Protein AF-A0A2R6KGN5-F1 (afdb_monomer_lite)

pLDDT: mean 71.53, std 18.51, range [36.97, 96.19]

Radius of gyration: 32.53 Å; chains: 1; bounding box: 40×84×102 Å

Structure (mmCIF, N/CA/C/O backbone):
data_AF-A0A2R6KGN5-F1
#
_entry.id   AF-A0A2R6KGN5-F1
#
loop_
_atom_site.group_PDB
_atom_site.id
_atom_site.type_symbol
_atom_site.label_atom_id
_atom_site.label_alt_id
_atom_site.label_comp_id
_atom_site.label_asym_id
_atom_site.label_entity_id
_atom_site.label_seq_id
_atom_site.pdbx_PDB_ins_code
_atom_site.Cartn_x
_atom_site.Cartn_y
_atom_site.Cartn_z
_atom_site.occupancy
_atom_site.B_iso_or_equiv
_atom_site.auth_seq_id
_atom_s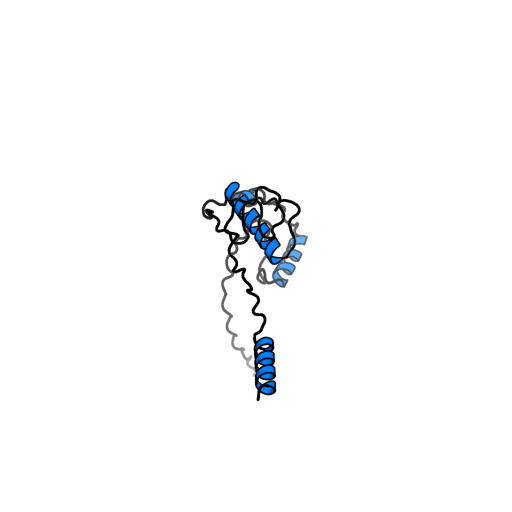ite.auth_comp_id
_atom_site.auth_asym_id
_atom_site.auth_atom_id
_atom_site.pdbx_PDB_model_num
ATOM 1 N N . MET A 1 1 ? 3.409 -66.718 -25.397 1.00 59.22 1 MET A N 1
ATOM 2 C CA . MET A 1 1 ? 4.520 -65.850 -24.924 1.00 59.22 1 MET A CA 1
ATOM 3 C C . MET A 1 1 ? 4.576 -64.483 -25.612 1.00 59.22 1 MET A C 1
ATOM 5 O O . MET A 1 1 ? 4.765 -63.503 -24.911 1.00 59.22 1 MET A O 1
ATOM 9 N N . ARG A 1 2 ? 4.399 -64.368 -26.943 1.00 64.94 2 ARG A N 1
ATOM 10 C CA . ARG A 1 2 ? 4.358 -63.058 -27.641 1.00 64.94 2 ARG A CA 1
ATOM 11 C C . ARG A 1 2 ? 3.162 -62.179 -27.239 1.00 64.94 2 ARG A C 1
ATOM 13 O O . ARG A 1 2 ? 3.345 -60.999 -26.984 1.00 64.94 2 ARG A O 1
ATOM 20 N N . SER A 1 3 ? 1.978 -62.773 -27.098 1.00 63.47 3 SER A N 1
ATOM 21 C CA . SER A 1 3 ? 0.755 -62.100 -26.628 1.00 63.47 3 SER A CA 1
ATOM 22 C C . SER A 1 3 ? 0.864 -61.581 -25.189 1.00 63.47 3 SER A C 1
ATOM 24 O O . SER A 1 3 ? 0.420 -60.479 -24.896 1.00 63.47 3 SER A O 1
ATOM 26 N N . LEU A 1 4 ? 1.536 -62.331 -24.310 1.00 68.56 4 LEU A N 1
ATOM 27 C CA . LEU A 1 4 ? 1.784 -61.928 -22.921 1.00 68.56 4 LEU A CA 1
ATOM 28 C C . LEU A 1 4 ? 2.766 -60.743 -22.825 1.00 68.56 4 LEU A C 1
ATOM 30 O O . LEU A 1 4 ? 2.601 -59.869 -21.984 1.00 68.56 4 LEU A O 1
ATOM 34 N N . ARG A 1 5 ? 3.762 -60.689 -23.722 1.00 71.50 5 ARG A N 1
ATOM 35 C CA . ARG A 1 5 ? 4.722 -59.574 -23.822 1.00 71.50 5 ARG A CA 1
ATOM 36 C C . ARG A 1 5 ? 4.070 -58.294 -24.351 1.00 71.50 5 ARG A C 1
ATOM 38 O O . ARG A 1 5 ? 4.405 -57.214 -23.884 1.00 71.50 5 ARG A O 1
ATOM 45 N N . LEU A 1 6 ? 3.125 -58.420 -25.285 1.00 74.50 6 LEU A N 1
ATOM 46 C CA . LEU A 1 6 ? 2.351 -57.291 -25.813 1.00 74.50 6 LEU A CA 1
ATOM 47 C C . LEU A 1 6 ? 1.416 -56.694 -24.755 1.00 74.50 6 LEU A C 1
ATOM 49 O O . LEU A 1 6 ? 1.366 -55.479 -24.608 1.00 74.50 6 LEU A O 1
ATOM 53 N N . LEU A 1 7 ? 0.741 -57.541 -23.975 1.00 76.75 7 LEU A N 1
ATOM 54 C CA . LEU A 1 7 ? -0.097 -57.097 -22.856 1.00 76.75 7 LEU A CA 1
ATOM 55 C C . LEU A 1 7 ? 0.722 -56.427 -21.745 1.00 76.75 7 LEU A C 1
ATOM 57 O O . LEU A 1 7 ? 0.300 -55.403 -21.218 1.00 76.75 7 LEU A O 1
ATOM 61 N N . ALA A 1 8 ? 1.910 -56.953 -21.433 1.00 73.25 8 ALA A N 1
ATOM 62 C CA . ALA A 1 8 ? 2.808 -56.346 -20.451 1.00 73.25 8 ALA A CA 1
ATOM 63 C C . ALA A 1 8 ? 3.339 -54.974 -20.905 1.00 73.25 8 ALA A C 1
ATOM 65 O O . ALA A 1 8 ? 3.412 -54.055 -20.095 1.00 73.25 8 ALA A O 1
ATOM 66 N N . LEU A 1 9 ? 3.659 -54.809 -22.195 1.00 72.94 9 LEU A N 1
ATOM 67 C CA . LEU A 1 9 ? 4.067 -53.517 -22.759 1.00 72.94 9 LEU A CA 1
ATOM 68 C C . LEU A 1 9 ? 2.919 -52.500 -22.761 1.00 72.94 9 LEU A C 1
ATOM 70 O O . LEU A 1 9 ? 3.131 -51.350 -22.394 1.00 72.94 9 LEU A O 1
ATOM 74 N N . LEU A 1 10 ? 1.702 -52.924 -23.113 1.00 72.81 10 LEU A N 1
ATOM 75 C CA . LEU A 1 10 ? 0.523 -52.056 -23.087 1.00 72.81 10 LEU A CA 1
ATOM 76 C C . LEU A 1 10 ? 0.194 -51.595 -21.656 1.00 72.81 10 LEU A C 1
ATOM 78 O O . LEU A 1 10 ? -0.096 -50.424 -21.434 1.00 72.81 10 LEU A O 1
ATOM 82 N N . ALA A 1 11 ? 0.297 -52.502 -20.679 1.00 70.56 11 ALA A N 1
ATOM 83 C CA . ALA A 1 11 ? 0.109 -52.182 -19.267 1.00 70.56 11 ALA A CA 1
ATOM 84 C C . ALA A 1 11 ? 1.194 -51.230 -18.735 1.00 70.56 11 ALA A C 1
ATOM 86 O O . ALA A 1 11 ? 0.882 -50.339 -17.952 1.00 70.56 11 ALA A O 1
ATOM 87 N N . LEU A 1 12 ? 2.444 -51.369 -19.193 1.00 68.94 12 LEU A N 1
ATOM 88 C CA . LEU A 1 12 ? 3.541 -50.467 -18.830 1.00 68.94 12 LEU A CA 1
ATOM 89 C C . LEU A 1 12 ? 3.335 -49.050 -19.393 1.00 68.94 12 LEU A C 1
ATOM 91 O O . LEU A 1 12 ? 3.605 -48.079 -18.697 1.00 68.94 12 LEU A O 1
ATOM 95 N N . VAL A 1 13 ? 2.811 -48.924 -20.618 1.00 70.12 13 VAL A N 1
ATOM 96 C CA . VAL A 1 13 ? 2.488 -47.626 -21.243 1.00 70.12 13 VAL A CA 1
ATOM 97 C C . VAL A 1 13 ? 1.283 -46.955 -20.574 1.00 70.12 13 VAL A C 1
ATOM 99 O O . VAL A 1 13 ? 1.261 -45.737 -20.451 1.00 70.12 13 VAL A O 1
ATOM 102 N N . LEU A 1 14 ? 0.306 -47.732 -20.094 1.00 66.88 14 LEU A N 1
ATOM 103 C CA . LEU A 1 14 ? -0.8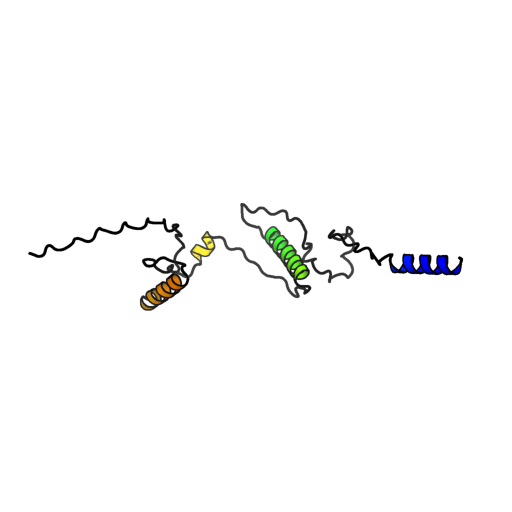59 -47.208 -19.367 1.00 66.88 14 LEU A CA 1
ATOM 104 C C . LEU A 1 14 ? -0.544 -46.818 -17.908 1.00 66.88 14 LEU A C 1
ATOM 106 O O . LEU A 1 14 ? -1.195 -45.921 -17.378 1.00 66.88 14 LEU A O 1
ATOM 110 N N . LEU A 1 15 ? 0.438 -47.466 -17.259 1.00 61.88 15 LEU A N 1
ATOM 111 C CA . LEU A 1 15 ? 0.915 -47.113 -15.908 1.00 61.88 15 LEU A CA 1
ATOM 112 C C . LEU A 1 15 ? 2.029 -46.057 -15.899 1.00 61.88 15 LEU A C 1
ATOM 114 O O . LEU A 1 15 ? 2.290 -45.470 -14.847 1.00 61.88 15 LEU A O 1
ATOM 118 N N . ALA A 1 16 ? 2.682 -45.804 -17.036 1.00 64.06 16 ALA A N 1
ATOM 119 C CA . ALA A 1 16 ? 3.540 -44.644 -17.234 1.00 64.06 16 ALA A CA 1
ATOM 120 C C . ALA A 1 16 ? 2.641 -43.407 -17.292 1.00 64.06 16 ALA A C 1
ATOM 122 O O . ALA A 1 16 ? 2.260 -42.932 -18.360 1.00 64.06 16 ALA A O 1
ATOM 123 N N . GLY A 1 17 ? 2.227 -42.959 -16.106 1.00 52.12 17 GLY A N 1
ATOM 124 C CA . GLY A 1 17 ? 1.393 -41.792 -15.921 1.00 52.12 17 GLY A CA 1
ATOM 125 C C . GLY A 1 17 ? 1.886 -40.640 -16.782 1.00 52.12 17 GLY A C 1
ATOM 126 O O . GLY A 1 17 ? 3.087 -40.431 -16.957 1.00 52.12 17 GLY A O 1
ATOM 127 N N . CYS A 1 18 ? 0.927 -39.889 -17.308 1.00 56.72 18 CYS A N 1
ATOM 128 C CA . CYS A 1 18 ? 1.169 -38.577 -17.866 1.00 56.72 18 CYS A CA 1
ATOM 129 C C . CYS A 1 18 ? 1.670 -37.671 -16.727 1.00 56.72 18 CYS A C 1
ATOM 131 O O . CYS A 1 18 ? 0.920 -36.882 -16.160 1.00 56.72 18 CYS A O 1
ATOM 133 N N . ALA A 1 19 ? 2.943 -37.804 -16.356 1.00 58.44 19 ALA A N 1
ATOM 134 C CA . ALA A 1 19 ? 3.707 -36.710 -15.800 1.00 58.44 19 ALA A CA 1
ATOM 135 C C . ALA A 1 19 ? 3.933 -35.757 -16.972 1.00 58.44 19 ALA A C 1
ATOM 137 O O . ALA A 1 19 ? 5.000 -35.722 -17.584 1.00 58.44 19 ALA A O 1
ATOM 138 N N . ALA A 1 20 ? 2.872 -35.030 -17.335 1.00 51.91 20 ALA A N 1
ATOM 139 C CA . ALA A 1 20 ? 3.050 -33.782 -18.040 1.00 51.91 20 ALA A CA 1
ATOM 140 C C . ALA A 1 20 ? 4.101 -33.007 -17.239 1.00 51.91 20 ALA A C 1
ATOM 142 O O . ALA A 1 20 ? 3.989 -32.957 -16.006 1.00 51.91 20 ALA A O 1
ATOM 143 N N . PRO A 1 21 ? 5.137 -32.447 -17.876 1.00 49.75 21 PRO A N 1
ATOM 144 C CA . PRO A 1 21 ? 5.949 -31.483 -17.177 1.00 49.75 21 PRO A CA 1
ATOM 145 C C . PRO A 1 21 ? 4.978 -30.376 -16.769 1.00 49.75 21 PRO A C 1
ATOM 147 O O . PRO A 1 21 ? 4.535 -29.591 -17.602 1.00 49.75 21 PRO A O 1
ATOM 150 N N . THR A 1 22 ? 4.636 -30.289 -15.486 1.00 52.00 22 THR A N 1
ATOM 151 C CA . THR A 1 22 ? 4.196 -29.031 -14.884 1.00 52.00 22 THR A CA 1
ATOM 152 C C . THR A 1 22 ? 5.438 -28.143 -14.818 1.00 52.00 22 THR A C 1
ATOM 154 O O . THR A 1 22 ? 5.961 -27.824 -13.754 1.00 52.00 22 THR A O 1
ATOM 157 N N . GLY A 1 23 ? 6.007 -27.864 -15.990 1.00 51.78 23 GLY A N 1
ATOM 158 C CA . GLY A 1 23 ? 7.122 -26.971 -16.196 1.00 51.78 23 GLY A CA 1
ATOM 159 C C . GLY A 1 23 ? 6.561 -25.568 -16.178 1.00 51.78 23 GLY A C 1
ATOM 160 O O . GLY A 1 23 ? 6.217 -25.028 -17.218 1.00 51.78 23 GLY A O 1
ATOM 161 N N . SER A 1 24 ? 6.402 -25.031 -14.978 1.00 48.34 24 SER A N 1
ATOM 162 C CA . SER A 1 24 ? 6.365 -23.600 -14.680 1.00 48.34 24 SER A CA 1
ATOM 163 C C . SER A 1 24 ? 6.647 -23.477 -13.187 1.00 48.34 24 SER A C 1
ATOM 165 O O . SER A 1 24 ? 5.775 -23.177 -12.379 1.00 48.34 24 SE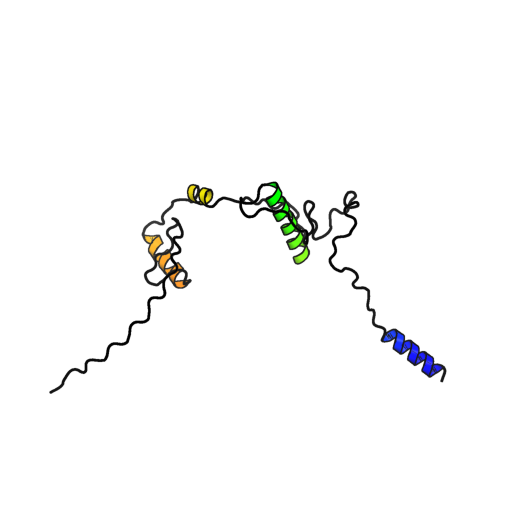R A O 1
ATOM 167 N N . VAL A 1 25 ? 7.873 -23.825 -12.800 1.00 47.03 25 VAL A N 1
ATOM 168 C CA . VAL A 1 25 ? 8.457 -23.276 -11.578 1.00 47.03 25 VAL A CA 1
ATOM 169 C C . VAL A 1 25 ? 8.520 -21.768 -11.798 1.00 47.03 25 VAL A C 1
ATOM 171 O O . VAL A 1 25 ? 9.336 -21.351 -12.605 1.00 47.03 25 VAL A O 1
ATOM 174 N N . ASP A 1 26 ? 7.572 -21.048 -11.182 1.00 57.28 26 ASP A N 1
ATOM 175 C CA . ASP A 1 26 ? 7.492 -19.649 -10.689 1.00 57.28 26 ASP A CA 1
ATOM 176 C C . ASP A 1 26 ? 8.627 -18.631 -10.992 1.00 57.28 26 ASP A C 1
ATOM 178 O O . ASP A 1 26 ? 8.840 -17.681 -10.236 1.00 57.28 26 ASP A O 1
ATOM 182 N N . ALA A 1 27 ? 9.367 -18.780 -12.082 1.00 51.56 27 ALA A N 1
ATOM 183 C CA . ALA A 1 27 ? 10.303 -17.790 -12.575 1.00 51.56 27 ALA A CA 1
ATOM 184 C C . ALA A 1 27 ? 9.534 -16.825 -13.491 1.00 51.56 27 ALA A C 1
ATOM 186 O O . ALA A 1 27 ? 8.785 -17.293 -14.358 1.00 51.56 27 ALA A O 1
ATOM 187 N N . PRO A 1 28 ? 9.683 -15.498 -13.312 1.00 56.31 28 PRO A N 1
ATOM 188 C CA . PRO A 1 28 ? 9.256 -14.564 -14.342 1.00 56.31 28 PRO A CA 1
ATOM 189 C C . PRO A 1 28 ? 9.941 -14.969 -15.654 1.00 56.31 28 PRO A C 1
ATOM 191 O O . PRO A 1 28 ? 11.104 -15.378 -15.599 1.00 56.31 28 PRO A O 1
ATOM 194 N N . PRO A 1 29 ? 9.249 -14.913 -16.806 1.00 57.34 29 PRO A N 1
ATOM 195 C CA . PRO A 1 29 ? 9.863 -15.254 -18.079 1.00 57.34 29 PRO A CA 1
ATOM 196 C C . PRO A 1 29 ? 11.168 -14.471 -18.232 1.00 57.34 29 PRO A C 1
ATOM 198 O O . PRO A 1 29 ? 11.185 -13.247 -18.120 1.00 57.34 29 PRO A O 1
ATOM 201 N N . ASP A 1 30 ? 12.254 -15.200 -18.479 1.00 49.47 30 ASP A N 1
ATOM 202 C CA . ASP A 1 30 ? 13.645 -14.729 -18.543 1.00 49.47 30 ASP A CA 1
ATOM 203 C C . ASP A 1 30 ? 13.883 -13.673 -19.644 1.00 49.47 30 ASP A C 1
ATOM 205 O O . ASP A 1 30 ? 14.988 -13.155 -19.809 1.00 49.47 30 ASP A O 1
ATOM 209 N N . ASP A 1 31 ? 12.841 -13.362 -20.411 1.00 44.78 31 ASP A N 1
ATOM 210 C CA . ASP A 1 31 ? 12.835 -12.446 -21.530 1.00 44.78 31 ASP A CA 1
ATOM 211 C C . ASP A 1 31 ? 11.976 -11.211 -21.217 1.00 44.78 31 ASP A C 1
ATOM 213 O O . ASP A 1 31 ? 10.874 -11.015 -21.731 1.00 44.78 31 ASP A O 1
ATOM 217 N N . SER A 1 32 ? 12.518 -10.322 -20.383 1.00 50.84 32 SER A N 1
ATOM 218 C CA . SER A 1 32 ? 11.987 -8.967 -20.202 1.00 50.84 32 SER A CA 1
ATOM 219 C C . SER A 1 32 ? 12.113 -8.099 -21.467 1.00 50.84 32 SER A C 1
ATOM 221 O O . SER A 1 32 ? 11.717 -6.936 -21.447 1.00 50.84 32 SER A O 1
ATOM 223 N N . SER A 1 33 ? 12.687 -8.618 -22.563 1.00 44.72 33 SER A N 1
ATOM 224 C CA . SER A 1 33 ? 12.911 -7.866 -23.802 1.00 44.72 33 SER A CA 1
ATOM 225 C C . SER A 1 33 ? 11.777 -7.994 -24.824 1.00 44.72 33 SER A C 1
ATOM 227 O O . SER A 1 33 ? 11.802 -7.292 -25.833 1.00 44.72 33 SER A O 1
ATOM 229 N N . ASN A 1 34 ? 10.745 -8.802 -24.542 1.00 43.34 34 ASN A N 1
ATOM 230 C CA . ASN A 1 34 ? 9.669 -9.091 -25.499 1.00 43.34 34 ASN A CA 1
ATOM 231 C C . ASN A 1 34 ? 8.263 -8.615 -25.091 1.00 43.34 34 ASN A C 1
ATOM 233 O O . ASN A 1 34 ? 7.274 -8.991 -25.712 1.00 43.34 34 ASN A O 1
ATOM 237 N N . LEU A 1 35 ? 8.142 -7.748 -24.082 1.00 52.47 35 LEU A N 1
ATOM 238 C CA . LEU A 1 35 ? 6.840 -7.197 -23.669 1.00 52.47 35 LEU A CA 1
ATOM 239 C C . LEU A 1 35 ? 6.416 -5.936 -24.452 1.00 52.47 35 LEU A C 1
ATOM 241 O O . LEU A 1 35 ? 5.358 -5.371 -24.181 1.00 52.47 35 LEU A O 1
ATOM 245 N N . SER A 1 36 ? 7.207 -5.486 -25.436 1.00 44.91 36 SER A N 1
ATOM 246 C CA . SER A 1 36 ? 6.897 -4.261 -26.189 1.00 44.91 36 SER A CA 1
ATOM 247 C C . SER A 1 36 ? 5.871 -4.442 -27.315 1.00 44.91 36 SER A C 1
ATOM 249 O O . SER A 1 36 ? 5.327 -3.436 -27.761 1.00 44.91 36 SER A O 1
ATOM 251 N N . ASP A 1 37 ? 5.541 -5.668 -27.733 1.00 36.97 37 ASP A N 1
ATOM 252 C CA . ASP A 1 37 ? 4.597 -5.904 -28.833 1.00 36.97 37 ASP A CA 1
ATOM 253 C C . ASP A 1 37 ? 3.449 -6.834 -28.401 1.00 36.97 37 ASP A C 1
ATOM 255 O O . ASP A 1 37 ? 3.442 -8.040 -28.624 1.00 36.97 37 ASP A O 1
ATOM 259 N N . GLY A 1 38 ? 2.418 -6.241 -27.792 1.00 43.62 38 GLY A N 1
ATOM 260 C CA . GLY A 1 38 ? 1.053 -6.784 -27.832 1.00 43.62 38 GLY A CA 1
ATOM 261 C C . GLY A 1 38 ? 0.608 -7.735 -26.714 1.00 43.62 38 GLY A C 1
ATOM 262 O O . GLY A 1 38 ? -0.574 -8.066 -26.679 1.00 43.62 38 GLY A O 1
ATOM 263 N N . GLN A 1 39 ? 1.468 -8.122 -25.768 1.00 47.03 39 GLN A N 1
ATOM 264 C CA . GLN A 1 39 ? 1.097 -8.942 -24.599 1.00 47.03 39 GLN A CA 1
ATOM 265 C C . GLN A 1 39 ? 0.690 -8.088 -23.386 1.00 47.03 39 GLN A C 1
ATOM 267 O O . GLN A 1 39 ? 1.262 -8.215 -22.309 1.00 47.03 39 GLN A O 1
ATOM 272 N N . ARG A 1 40 ? -0.291 -7.194 -23.542 1.00 50.41 40 ARG A N 1
ATOM 273 C CA . ARG A 1 40 ? -0.761 -6.310 -22.453 1.00 50.41 40 ARG A CA 1
ATOM 274 C C . ARG A 1 40 ? -1.544 -7.026 -21.332 1.00 50.41 40 ARG A C 1
ATOM 276 O O . ARG A 1 40 ? -2.180 -6.346 -20.549 1.00 50.41 40 ARG A O 1
ATOM 283 N N . ASP A 1 41 ? -1.515 -8.356 -21.282 1.00 61.41 41 ASP A N 1
ATOM 284 C CA . ASP A 1 41 ? -2.515 -9.176 -20.584 1.00 61.41 41 ASP A CA 1
ATOM 285 C C . ASP A 1 41 ? -1.873 -10.407 -19.925 1.00 61.41 41 ASP A C 1
ATOM 287 O O . ASP A 1 41 ? -2.241 -11.558 -20.174 1.00 61.41 41 ASP A O 1
ATOM 291 N N . VAL A 1 42 ? -0.782 -10.197 -19.184 1.00 75.94 42 VAL A N 1
ATOM 292 C CA . VAL A 1 42 ? -0.139 -11.283 -18.437 1.00 75.94 42 VAL A CA 1
ATOM 293 C C . VAL A 1 42 ? -0.461 -11.112 -16.963 1.00 75.94 42 VAL A C 1
ATOM 295 O O . VAL A 1 42 ? 0.155 -10.295 -16.288 1.00 75.94 42 VAL A O 1
ATOM 298 N N . GLN A 1 43 ? -1.397 -11.925 -16.462 1.00 82.88 43 GLN A N 1
ATOM 299 C CA . GLN A 1 43 ? -1.810 -11.899 -15.057 1.00 82.88 43 GLN A CA 1
ATOM 300 C C . GLN A 1 43 ? -0.609 -11.913 -14.109 1.00 82.88 43 GLN A C 1
ATOM 302 O O . GLN A 1 43 ? 0.174 -12.873 -14.074 1.00 82.88 43 GLN A O 1
ATOM 307 N N . GLY A 1 44 ? -0.518 -10.877 -13.279 1.00 84.69 44 GLY A N 1
ATOM 308 C CA . GLY A 1 44 ? 0.580 -10.718 -12.338 1.00 84.69 44 GLY A CA 1
ATOM 309 C C . GLY A 1 44 ? 1.773 -9.924 -12.854 1.00 84.69 44 GLY A C 1
ATOM 310 O O . GLY A 1 44 ? 2.837 -10.022 -12.237 1.00 84.69 44 GLY A O 1
ATOM 311 N N . TRP A 1 45 ? 1.591 -9.138 -13.913 1.00 90.25 45 TRP A N 1
ATOM 312 C CA . TRP A 1 45 ? 2.511 -8.107 -14.378 1.00 90.25 45 TRP A CA 1
ATOM 313 C C . TRP A 1 45 ? 1.789 -6.763 -14.447 1.00 90.25 45 TRP A C 1
ATOM 315 O O . TRP A 1 45 ? 0.929 -6.580 -15.294 1.00 90.25 45 TRP A O 1
ATOM 325 N N . GLU A 1 46 ? 2.183 -5.812 -13.605 1.00 90.06 46 GLU A N 1
ATOM 326 C CA . GLU A 1 46 ? 1.528 -4.505 -13.518 1.00 90.06 46 GLU A CA 1
ATOM 327 C C . GLU A 1 46 ? 2.562 -3.390 -13.456 1.00 90.06 46 GLU A C 1
ATOM 329 O O . GLU A 1 46 ? 3.517 -3.467 -12.684 1.00 90.06 46 GLU A O 1
ATOM 334 N N . ASN A 1 47 ? 2.383 -2.351 -14.279 1.00 89.00 47 ASN A N 1
ATOM 335 C CA . ASN A 1 47 ? 3.206 -1.133 -14.289 1.00 89.00 47 ASN A CA 1
ATOM 336 C C . ASN A 1 47 ? 4.732 -1.374 -14.218 1.00 89.00 47 ASN A C 1
ATOM 338 O O . ASN A 1 47 ? 5.466 -0.627 -13.574 1.00 89.00 47 ASN A O 1
ATOM 342 N N . GLY A 1 48 ? 5.221 -2.415 -14.900 1.00 89.69 48 GLY A N 1
ATOM 343 C CA . GLY A 1 48 ? 6.649 -2.749 -14.943 1.00 89.69 48 GLY A CA 1
ATOM 344 C C . GLY A 1 48 ? 7.131 -3.704 -13.847 1.00 89.69 48 GLY A C 1
ATOM 345 O O . GLY A 1 48 ? 8.341 -3.903 -13.738 1.00 89.69 48 GLY A O 1
ATOM 346 N N . HIS A 1 49 ? 6.221 -4.281 -13.055 1.00 93.12 49 HIS A N 1
ATOM 347 C CA . HIS A 1 49 ? 6.546 -5.137 -11.918 1.00 93.12 49 HIS A CA 1
ATOM 348 C C . HIS A 1 49 ? 5.777 -6.466 -11.918 1.00 93.12 49 HIS A C 1
ATOM 350 O O . HIS A 1 49 ? 4.550 -6.498 -12.030 1.00 93.12 49 HIS A O 1
ATOM 356 N N . TRP A 1 50 ? 6.484 -7.576 -11.694 1.00 94.06 50 TRP A N 1
ATOM 357 C CA . TRP A 1 50 ? 5.881 -8.886 -11.439 1.00 94.06 50 TRP A CA 1
ATOM 358 C C . TRP A 1 50 ? 5.396 -9.026 -9.997 1.00 94.06 50 TRP A C 1
ATOM 360 O O . TRP A 1 50 ? 5.979 -8.483 -9.058 1.00 94.06 50 TRP A O 1
ATOM 370 N N . TYR A 1 51 ? 4.398 -9.885 -9.778 1.00 93.00 51 TYR A N 1
ATOM 371 C CA . TYR A 1 51 ? 3.882 -10.219 -8.442 1.00 93.00 51 TYR A CA 1
ATOM 372 C C . TYR A 1 51 ? 4.956 -10.681 -7.436 1.00 93.00 51 TYR A C 1
ATOM 374 O O . TYR A 1 51 ? 4.758 -10.577 -6.218 1.00 93.00 51 TYR A O 1
ATOM 382 N N . ASN A 1 52 ? 6.071 -11.233 -7.921 1.00 94.31 52 ASN A N 1
ATOM 383 C CA . ASN A 1 52 ? 7.178 -11.766 -7.129 1.00 94.31 52 ASN A CA 1
ATOM 384 C C . ASN A 1 52 ? 8.436 -10.883 -7.146 1.00 94.31 52 ASN A C 1
ATOM 386 O O . ASN A 1 52 ? 9.406 -11.253 -6.484 1.00 94.31 52 ASN A O 1
ATOM 390 N N . ASP A 1 53 ? 8.406 -9.711 -7.786 1.00 93.81 53 ASP A N 1
ATOM 391 C CA . ASP A 1 53 ? 9.570 -8.828 -7.860 1.00 93.81 53 ASP A CA 1
ATOM 392 C C . ASP A 1 53 ? 10.064 -8.403 -6.475 1.00 93.81 53 ASP A C 1
ATOM 394 O O . ASP A 1 53 ? 9.290 -8.133 -5.547 1.00 93.81 53 ASP A O 1
ATOM 398 N N . SER A 1 54 ? 11.385 -8.332 -6.332 1.00 94.50 54 SER A N 1
ATOM 399 C CA . SER A 1 54 ? 12.019 -7.658 -5.205 1.00 94.50 54 SER A CA 1
ATOM 400 C C . SER A 1 54 ? 11.980 -6.150 -5.431 1.00 94.50 54 SER A C 1
ATOM 402 O O . SER A 1 54 ? 12.418 -5.678 -6.478 1.00 94.50 54 SER A O 1
ATOM 404 N N . LEU A 1 55 ? 11.511 -5.398 -4.437 1.00 92.81 55 LEU A N 1
ATOM 405 C CA . LEU A 1 55 ? 11.471 -3.938 -4.491 1.00 92.81 55 LEU A CA 1
ATOM 406 C C . LEU A 1 55 ? 12.602 -3.352 -3.650 1.00 92.81 55 LEU A C 1
ATOM 408 O O . LEU A 1 55 ? 12.838 -3.802 -2.528 1.00 92.81 55 LEU A O 1
ATOM 412 N N . SER A 1 56 ? 13.275 -2.339 -4.189 1.00 91.56 56 SER A N 1
ATOM 413 C CA . SER A 1 56 ? 14.229 -1.520 -3.443 1.00 91.56 56 SER A CA 1
ATOM 414 C C . SER A 1 56 ? 13.475 -0.337 -2.845 1.00 91.56 56 SER A C 1
ATOM 416 O O . SER A 1 56 ? 13.244 0.640 -3.549 1.00 91.56 56 SER A O 1
ATOM 418 N N . VAL A 1 57 ? 13.061 -0.456 -1.583 1.00 90.69 57 VAL A N 1
ATOM 419 C CA . VAL A 1 57 ? 12.339 0.594 -0.849 1.00 90.69 57 VAL A CA 1
ATOM 420 C C . VAL A 1 57 ? 13.009 0.865 0.490 1.00 90.69 57 VAL A C 1
ATOM 422 O O . VAL A 1 57 ? 13.439 -0.083 1.156 1.00 90.69 57 VAL A O 1
ATOM 425 N N . ASP A 1 58 ? 13.064 2.131 0.889 1.00 88.88 58 ASP A N 1
ATOM 426 C CA . ASP A 1 58 ? 13.480 2.533 2.230 1.00 88.88 58 ASP A CA 1
ATOM 427 C C . ASP A 1 58 ? 12.248 2.721 3.147 1.00 88.88 58 ASP A C 1
ATOM 429 O O . ASP A 1 58 ? 11.369 3.539 2.868 1.00 88.88 58 ASP A O 1
ATOM 433 N N . PRO A 1 59 ? 12.095 1.926 4.223 1.00 78.81 59 PRO A N 1
ATOM 434 C CA . PRO A 1 59 ? 10.990 2.096 5.160 1.00 78.81 59 PRO A CA 1
ATOM 435 C C . PRO A 1 59 ? 11.217 3.215 6.191 1.00 78.81 59 PRO A C 1
ATOM 437 O O . PRO A 1 59 ? 10.265 3.553 6.901 1.00 78.81 59 PRO A O 1
ATOM 440 N N . ASP A 1 60 ? 12.437 3.747 6.330 1.00 84.62 60 ASP A N 1
ATOM 441 C CA . ASP A 1 60 ? 12.812 4.599 7.465 1.00 84.62 60 ASP A CA 1
ATOM 442 C C . ASP A 1 60 ? 12.348 6.058 7.308 1.00 84.62 60 ASP A C 1
ATOM 444 O O . ASP A 1 60 ? 11.956 6.691 8.295 1.00 84.62 60 ASP A O 1
ATOM 448 N N . ASP A 1 61 ? 12.345 6.601 6.089 1.00 81.56 61 ASP A N 1
ATOM 449 C CA . ASP A 1 61 ? 11.883 7.964 5.778 1.00 81.56 61 ASP A CA 1
ATOM 450 C C . ASP A 1 61 ? 10.445 8.019 5.231 1.00 81.56 61 ASP A C 1
ATOM 452 O O . ASP A 1 61 ? 9.834 9.093 5.160 1.00 81.56 61 ASP A O 1
ATOM 456 N N . GLY A 1 62 ? 9.867 6.847 4.968 1.00 81.50 62 GLY A N 1
ATOM 457 C CA . GLY A 1 62 ? 8.571 6.680 4.331 1.00 81.50 62 GLY A CA 1
ATOM 458 C C . GLY A 1 62 ? 8.699 6.720 2.806 1.00 81.50 62 GLY A C 1
ATOM 459 O O . GLY A 1 62 ? 9.507 7.474 2.274 1.00 81.50 62 GLY A O 1
ATOM 460 N N . PRO A 1 63 ? 7.870 5.946 2.082 1.00 83.25 63 PRO A N 1
ATOM 461 C CA . PRO A 1 63 ? 8.062 5.762 0.654 1.00 83.25 63 PRO A CA 1
ATOM 462 C C . PRO A 1 63 ? 7.911 7.087 -0.089 1.00 83.25 63 PRO A C 1
ATOM 464 O O . PRO A 1 63 ? 6.903 7.792 0.054 1.00 83.25 63 PRO A O 1
ATOM 467 N N . ASN A 1 64 ? 8.893 7.401 -0.929 1.00 89.50 64 ASN A N 1
ATOM 468 C CA . ASN A 1 64 ? 8.741 8.465 -1.910 1.00 89.50 64 ASN A CA 1
ATOM 469 C C . ASN A 1 64 ? 7.754 8.040 -3.018 1.00 89.50 64 ASN A C 1
ATOM 471 O O . ASN A 1 64 ? 7.315 6.892 -3.072 1.00 89.50 64 ASN A O 1
ATOM 475 N N . GLY A 1 65 ? 7.395 8.963 -3.918 1.00 89.69 65 GLY A N 1
ATOM 476 C CA . GLY A 1 65 ? 6.416 8.687 -4.980 1.00 89.69 65 GLY A CA 1
ATOM 477 C C . GLY A 1 65 ? 6.762 7.452 -5.817 1.00 89.69 65 GLY A C 1
ATOM 478 O O . GLY A 1 65 ? 5.933 6.564 -5.957 1.00 89.69 65 GLY A O 1
ATOM 479 N N . SER A 1 66 ? 8.011 7.338 -6.278 1.00 91.62 66 SER A N 1
ATOM 480 C CA . SER A 1 66 ? 8.432 6.196 -7.101 1.00 91.62 66 SER A CA 1
ATOM 481 C C . SER A 1 66 ? 8.457 4.867 -6.343 1.00 91.62 66 SER A C 1
ATOM 483 O O . SER A 1 66 ? 8.110 3.831 -6.905 1.00 91.62 66 SER A O 1
ATOM 485 N N . GLU A 1 67 ? 8.827 4.878 -5.061 1.00 94.25 67 GLU A N 1
ATOM 486 C CA . GLU A 1 67 ? 8.776 3.679 -4.218 1.00 94.25 67 GLU A CA 1
ATOM 487 C C . GLU A 1 67 ? 7.336 3.249 -3.940 1.00 94.25 67 GLU A C 1
ATOM 489 O O . GLU A 1 67 ? 7.027 2.058 -3.986 1.00 94.25 67 GLU A O 1
ATOM 494 N N . LEU A 1 68 ? 6.446 4.212 -3.678 1.00 94.19 68 LEU A N 1
ATOM 495 C CA . LEU A 1 68 ? 5.026 3.948 -3.491 1.00 94.19 68 LEU A CA 1
ATOM 496 C C . LEU A 1 68 ? 4.413 3.360 -4.764 1.00 94.19 68 LEU A C 1
ATOM 498 O O . LEU A 1 68 ? 3.723 2.346 -4.673 1.00 94.19 68 LEU A O 1
ATOM 502 N N . ASP A 1 69 ? 4.716 3.930 -5.930 1.00 93.94 69 ASP A N 1
ATOM 503 C CA . ASP A 1 69 ? 4.233 3.442 -7.224 1.00 93.94 69 ASP A CA 1
ATOM 504 C C . ASP A 1 69 ? 4.696 1.999 -7.482 1.00 93.94 69 ASP A C 1
ATOM 506 O O . ASP A 1 69 ? 3.882 1.141 -7.824 1.00 93.94 69 ASP A O 1
ATOM 510 N N . ALA A 1 70 ? 5.969 1.685 -7.216 1.00 94.44 70 ALA A N 1
ATOM 511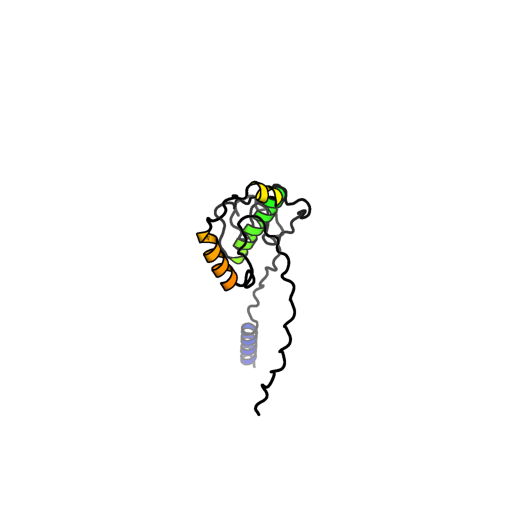 C CA . ALA A 1 70 ? 6.502 0.329 -7.358 1.00 94.44 70 ALA A CA 1
ATOM 512 C C . ALA A 1 70 ? 5.824 -0.676 -6.404 1.00 94.44 70 ALA A C 1
ATOM 514 O O . ALA A 1 70 ? 5.512 -1.812 -6.779 1.00 94.44 70 ALA A O 1
ATOM 515 N N . VAL A 1 71 ? 5.555 -0.265 -5.159 1.00 94.75 71 VAL A N 1
ATOM 516 C CA . VAL A 1 71 ? 4.829 -1.088 -4.177 1.00 94.75 71 VAL A CA 1
ATOM 517 C C . VAL A 1 71 ? 3.383 -1.317 -4.604 1.00 94.75 71 VAL A C 1
ATOM 519 O O . VAL A 1 71 ? 2.888 -2.443 -4.474 1.00 94.75 71 VAL A O 1
ATOM 522 N N . VAL A 1 72 ? 2.706 -0.285 -5.109 1.00 95.50 72 VAL A N 1
ATOM 523 C CA . VAL A 1 72 ? 1.326 -0.375 -5.601 1.00 95.50 72 VAL A CA 1
ATOM 524 C C . VAL A 1 72 ? 1.259 -1.306 -6.807 1.00 95.50 72 VAL A C 1
ATOM 526 O O . VAL A 1 72 ? 0.485 -2.260 -6.769 1.00 95.50 72 VAL A O 1
ATOM 529 N N . ALA A 1 73 ? 2.127 -1.113 -7.799 1.00 94.94 73 ALA A N 1
ATOM 530 C CA . ALA A 1 73 ? 2.224 -1.937 -9.000 1.00 94.94 73 ALA A CA 1
ATOM 531 C C . ALA A 1 73 ? 2.408 -3.426 -8.670 1.00 94.94 73 ALA A C 1
ATOM 533 O O . ALA A 1 73 ? 1.579 -4.266 -9.022 1.00 94.94 73 ALA A O 1
ATOM 534 N N . ARG A 1 74 ? 3.424 -3.765 -7.867 1.00 96.19 74 ARG A N 1
ATOM 535 C CA . ARG A 1 74 ? 3.651 -5.151 -7.430 1.00 96.19 74 ARG A CA 1
ATOM 536 C C . ARG A 1 74 ? 2.456 -5.720 -6.656 1.00 96.19 74 ARG A C 1
ATOM 538 O O . ARG A 1 74 ? 2.146 -6.910 -6.751 1.00 96.19 74 ARG A O 1
ATOM 545 N N . SER A 1 75 ? 1.801 -4.892 -5.841 1.00 96.00 75 SER A N 1
ATOM 546 C CA . SER A 1 75 ? 0.631 -5.314 -5.068 1.00 96.00 75 SER A CA 1
ATOM 547 C C . SER A 1 75 ? -0.565 -5.603 -5.969 1.00 96.00 75 SER A C 1
ATOM 549 O O . SER A 1 75 ? -1.231 -6.614 -5.745 1.00 96.00 75 SER A O 1
ATOM 551 N N . MET A 1 76 ? -0.802 -4.773 -6.989 1.00 95.06 76 MET A N 1
ATOM 552 C CA . MET A 1 76 ? -1.814 -5.011 -8.018 1.00 95.06 76 MET A CA 1
ATOM 553 C C . MET A 1 76 ? -1.538 -6.343 -8.712 1.00 95.06 76 MET A C 1
ATOM 555 O O . MET A 1 76 ? -2.334 -7.266 -8.551 1.00 95.06 76 MET A O 1
ATOM 559 N N . ALA A 1 77 ? -0.345 -6.517 -9.286 1.00 94.69 77 ALA A N 1
ATOM 560 C CA . ALA A 1 77 ? 0.086 -7.771 -9.905 1.00 94.69 77 ALA A CA 1
ATOM 561 C C . ALA A 1 77 ? -0.170 -8.996 -9.004 1.00 94.69 77 ALA A C 1
ATOM 563 O O . ALA A 1 77 ? -0.703 -10.029 -9.415 1.00 94.69 77 ALA A O 1
ATOM 564 N N . ARG A 1 78 ? 0.169 -8.903 -7.716 1.00 95.25 78 ARG A N 1
ATOM 565 C CA . ARG A 1 78 ? -0.046 -10.022 -6.793 1.00 95.25 78 ARG A CA 1
ATOM 566 C C . ARG A 1 78 ? -1.518 -10.292 -6.504 1.00 95.25 78 ARG A C 1
ATOM 568 O O . ARG A 1 78 ? -1.892 -11.458 -6.359 1.00 95.25 78 ARG A O 1
ATOM 575 N N . VAL A 1 79 ? -2.346 -9.258 -6.389 1.00 95.06 79 VAL A N 1
ATOM 576 C CA . VAL A 1 79 ? -3.793 -9.425 -6.209 1.00 95.06 79 VAL A CA 1
ATOM 577 C C . VAL A 1 79 ? -4.397 -10.091 -7.438 1.00 95.06 79 VAL A C 1
ATOM 579 O O . VAL A 1 79 ? -5.142 -11.055 -7.263 1.00 95.06 79 VAL A O 1
ATOM 582 N N . GLU A 1 80 ? -4.020 -9.676 -8.644 1.00 92.56 80 GLU A N 1
ATOM 583 C CA . GLU A 1 80 ? -4.489 -10.313 -9.875 1.00 92.56 80 GLU A CA 1
ATOM 584 C C . GLU A 1 80 ? -4.106 -11.782 -9.930 1.00 92.56 80 GLU A C 1
ATOM 586 O O . GLU A 1 80 ? -4.960 -12.641 -10.128 1.00 92.56 80 GLU A O 1
ATOM 591 N N . ARG A 1 81 ? -2.842 -12.099 -9.631 1.00 90.56 81 ARG A N 1
ATOM 592 C CA . ARG A 1 81 ? -2.352 -13.480 -9.592 1.00 90.56 81 ARG A CA 1
ATOM 593 C C . ARG A 1 81 ? -3.139 -14.353 -8.614 1.00 90.56 81 ARG A C 1
ATOM 595 O O . ARG A 1 81 ? -3.408 -15.516 -8.900 1.00 90.56 81 ARG A O 1
ATOM 602 N N . VAL A 1 82 ? -3.489 -13.816 -7.443 1.00 93.12 82 VAL A N 1
ATOM 603 C CA . VAL A 1 82 ? -4.246 -14.548 -6.412 1.00 93.12 82 VAL A CA 1
ATOM 604 C C . VAL A 1 82 ? -5.725 -14.678 -6.777 1.00 93.12 82 VAL A C 1
ATOM 606 O O . VAL A 1 82 ? -6.369 -15.652 -6.384 1.00 93.12 82 VAL A O 1
ATOM 609 N N . ARG A 1 83 ? -6.287 -13.690 -7.476 1.00 92.19 83 ARG A N 1
ATOM 610 C CA . ARG A 1 83 ? -7.727 -13.605 -7.751 1.00 92.19 83 ARG A CA 1
ATOM 611 C C . ARG A 1 83 ? -8.121 -14.080 -9.148 1.00 92.19 83 ARG A C 1
ATOM 613 O O . ARG A 1 83 ? -9.298 -14.359 -9.346 1.00 92.19 83 ARG A O 1
ATOM 620 N N . GLY A 1 84 ? -7.171 -14.206 -10.068 1.00 88.50 84 GLY A N 1
ATOM 621 C CA . GLY A 1 84 ? -7.403 -14.546 -11.471 1.00 88.50 84 GLY A CA 1
ATOM 622 C C . GLY A 1 84 ? -8.234 -13.503 -12.223 1.00 88.50 84 GLY A C 1
ATOM 623 O O . GLY A 1 84 ? -8.950 -13.874 -13.149 1.00 88.50 84 GLY A O 1
ATOM 624 N N . VAL A 1 85 ? -8.206 -12.241 -11.783 1.00 89.75 85 VAL A N 1
ATOM 625 C CA . VAL A 1 85 ? -8.921 -11.105 -12.393 1.00 89.75 85 VAL A CA 1
ATOM 626 C C . VAL A 1 85 ? -7.984 -9.907 -12.461 1.00 89.75 85 VAL A C 1
ATOM 628 O O . VAL A 1 85 ? -7.171 -9.747 -11.554 1.00 89.75 85 VAL A O 1
ATOM 631 N N . GLU A 1 86 ? -8.118 -9.085 -13.494 1.00 84.62 86 GLU A N 1
ATOM 632 C CA . GLU A 1 86 ? -7.222 -7.956 -13.771 1.00 84.62 86 GLU A CA 1
ATOM 633 C C . GLU A 1 86 ? -7.778 -6.626 -13.261 1.00 84.62 86 GLU A C 1
ATOM 635 O O . GLU A 1 86 ? -8.990 -6.460 -13.065 1.00 84.62 86 GLU A O 1
ATOM 640 N N . PHE A 1 87 ? -6.882 -5.671 -13.039 1.00 88.50 87 PHE A N 1
ATOM 641 C CA . PHE A 1 87 ? -7.234 -4.289 -12.776 1.00 88.50 87 PHE A CA 1
ATOM 642 C C . PHE A 1 87 ? -7.484 -3.544 -14.087 1.00 88.50 87 PHE A C 1
ATOM 644 O O . PHE A 1 87 ? -6.618 -3.400 -14.937 1.00 88.50 87 PHE A O 1
ATOM 651 N N . GLU A 1 88 ? -8.679 -2.976 -14.222 1.00 88.81 88 GLU A N 1
ATOM 652 C CA . GLU A 1 88 ? -9.020 -2.140 -15.381 1.00 88.81 88 GLU A CA 1
ATOM 653 C C . GLU A 1 88 ? -8.469 -0.707 -15.260 1.00 88.81 88 GLU A C 1
ATOM 655 O O . GLU A 1 88 ? -8.444 0.037 -16.239 1.00 88.81 88 GLU A O 1
ATOM 660 N N . ASN A 1 89 ? -8.102 -0.282 -14.044 1.00 89.50 89 ASN A N 1
ATOM 661 C CA . ASN A 1 89 ? -7.641 1.069 -13.733 1.00 89.50 89 ASN A CA 1
ATOM 662 C C . ASN A 1 89 ? -6.612 1.044 -12.595 1.00 89.50 89 ASN A C 1
ATOM 664 O O . ASN A 1 89 ? -6.723 0.232 -11.673 1.00 89.50 89 ASN A O 1
ATOM 668 N N . ASP A 1 90 ? -5.692 2.009 -12.612 1.00 89.12 90 ASP A N 1
ATOM 669 C CA . ASP A 1 90 ? -4.702 2.189 -11.552 1.00 89.12 90 ASP A CA 1
ATOM 670 C C . ASP A 1 90 ? -5.332 2.541 -10.199 1.00 89.12 90 ASP A C 1
ATOM 672 O O . ASP A 1 90 ? -6.298 3.308 -10.090 1.00 89.12 90 ASP A O 1
ATOM 676 N N . VAL A 1 91 ? -4.725 2.015 -9.134 1.00 92.00 91 VAL A N 1
ATOM 677 C CA . VAL A 1 91 ? -5.122 2.303 -7.755 1.00 92.00 91 VAL A CA 1
ATOM 678 C C . VAL A 1 91 ? -4.384 3.539 -7.251 1.00 92.00 91 VAL A C 1
ATOM 680 O O . VAL A 1 91 ? -3.169 3.530 -7.074 1.00 92.00 91 VAL A O 1
ATOM 683 N N . ASN A 1 92 ? -5.126 4.602 -6.936 1.00 92.06 92 ASN A N 1
ATOM 684 C CA . ASN A 1 92 ? -4.543 5.791 -6.320 1.00 92.06 92 ASN A CA 1
ATOM 685 C C . ASN A 1 92 ? -4.344 5.590 -4.809 1.00 92.06 92 ASN A C 1
ATOM 687 O O . ASN A 1 92 ? -5.313 5.424 -4.062 1.00 92.06 92 ASN A O 1
ATOM 691 N N . VAL A 1 93 ? -3.089 5.632 -4.360 1.00 91.94 93 VAL A N 1
ATOM 692 C CA . VAL A 1 93 ? -2.716 5.526 -2.945 1.00 91.94 93 VAL A CA 1
ATOM 693 C C . VAL A 1 93 ? -1.976 6.785 -2.516 1.00 9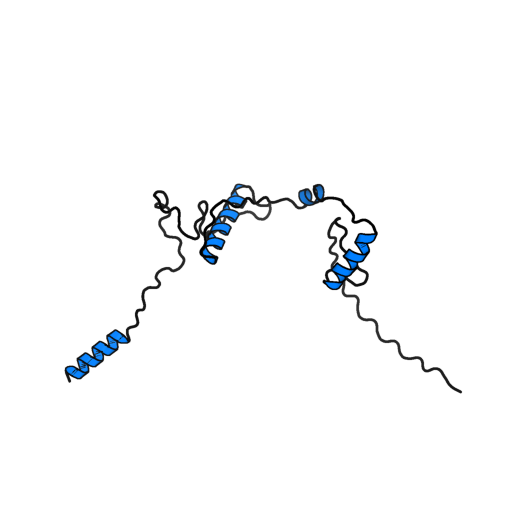1.94 93 VAL A C 1
ATOM 695 O O . VAL A 1 93 ? -1.036 7.217 -3.172 1.00 91.94 93 VAL A O 1
ATOM 698 N N . THR A 1 94 ? -2.371 7.334 -1.369 1.00 89.38 94 THR A N 1
ATOM 699 C CA . THR A 1 94 ? -1.695 8.472 -0.740 1.00 89.38 94 THR A CA 1
ATOM 700 C C . THR A 1 94 ? -1.319 8.103 0.685 1.00 89.38 94 THR A C 1
ATOM 702 O O . THR A 1 94 ? -2.176 7.709 1.481 1.00 89.38 94 THR A O 1
ATOM 705 N N . VAL A 1 95 ? -0.041 8.256 1.023 1.00 87.69 95 VAL A N 1
ATOM 706 C CA . VAL A 1 95 ? 0.460 8.062 2.385 1.00 87.69 95 VAL A CA 1
ATOM 707 C C . VAL A 1 95 ? 0.438 9.402 3.111 1.00 87.69 95 VAL A C 1
ATOM 709 O O . VAL A 1 95 ? 1.020 10.378 2.649 1.00 87.69 95 VAL A O 1
ATOM 712 N N . VAL A 1 96 ? -0.231 9.447 4.262 1.00 86.25 96 VAL A N 1
ATOM 713 C CA . VAL A 1 96 ? -0.240 10.622 5.142 1.00 86.25 96 VAL A CA 1
ATOM 714 C C . VAL A 1 96 ? 0.620 10.360 6.364 1.00 86.25 96 VAL A C 1
ATOM 716 O O . VAL A 1 96 ? 0.509 9.319 7.018 1.00 86.25 96 VAL A O 1
ATOM 719 N N . THR A 1 97 ? 1.475 11.323 6.703 1.00 83.50 97 THR A N 1
ATOM 720 C CA . THR A 1 97 ? 2.303 11.206 7.906 1.00 83.50 97 THR A CA 1
ATOM 721 C C . THR A 1 97 ? 1.438 11.272 9.160 1.00 83.50 97 THR A C 1
ATOM 723 O O . THR A 1 97 ? 0.354 11.867 9.183 1.00 83.50 97 THR A O 1
ATOM 726 N N . ARG A 1 98 ? 1.938 10.703 10.261 1.00 81.19 98 ARG A N 1
ATOM 727 C CA . ARG A 1 98 ? 1.216 10.748 11.535 1.00 81.19 98 ARG A CA 1
ATOM 728 C C . ARG A 1 98 ? 0.935 12.183 11.992 1.00 81.19 98 ARG A C 1
ATOM 730 O O . ARG A 1 98 ? -0.162 12.471 12.461 1.00 81.19 98 ARG A O 1
ATOM 737 N N . SER A 1 99 ? 1.911 13.075 11.848 1.00 81.25 99 SER A N 1
ATOM 738 C CA . SER A 1 99 ? 1.786 14.483 12.233 1.00 81.25 99 SER A CA 1
ATOM 739 C C . SER A 1 99 ? 0.786 15.236 11.351 1.00 81.25 99 SER A C 1
ATOM 741 O O . SER A 1 99 ? 0.019 16.054 11.854 1.00 81.25 99 SER A O 1
ATOM 743 N N . GLU A 1 100 ? 0.743 14.945 10.052 1.00 82.00 100 GLU A N 1
ATOM 744 C CA . GLU A 1 100 ? -0.243 15.506 9.131 1.00 82.00 100 GLU A CA 1
ATOM 745 C C . GLU A 1 100 ? -1.660 15.028 9.436 1.00 82.00 100 GLU A C 1
ATOM 747 O O . GLU A 1 100 ? -2.566 15.855 9.549 1.00 82.00 100 GLU A O 1
ATOM 752 N N . TYR A 1 101 ? -1.835 13.726 9.670 1.00 80.31 101 TYR A N 1
ATOM 753 C CA . TYR A 1 101 ? -3.104 13.179 10.135 1.00 80.31 101 TYR A CA 1
ATOM 754 C C . TYR A 1 101 ? -3.572 13.878 11.418 1.00 80.31 101 TYR A C 1
ATOM 756 O O . TYR A 1 101 ? -4.736 14.246 11.535 1.00 80.31 101 TYR A O 1
ATOM 764 N N . GLU A 1 102 ? -2.670 14.128 12.371 1.00 79.19 102 GLU A N 1
ATOM 765 C CA . GLU A 1 102 ? -3.011 14.824 13.616 1.00 79.19 102 GLU A CA 1
ATOM 766 C C . GLU A 1 102 ? -3.406 16.292 13.426 1.00 79.19 102 GLU A C 1
ATOM 768 O O . GLU A 1 102 ? -4.236 16.787 14.188 1.00 79.19 102 GLU A O 1
ATOM 773 N N . ARG A 1 103 ? -2.848 16.987 12.427 1.00 80.94 103 ARG A N 1
ATOM 774 C CA . ARG A 1 103 ? -3.248 18.364 12.084 1.00 80.94 103 ARG A CA 1
ATOM 775 C C . ARG A 1 103 ? -4.611 18.419 11.398 1.00 80.94 103 ARG A C 1
ATOM 777 O O . ARG A 1 103 ? -5.370 19.348 11.650 1.00 80.94 103 ARG A O 1
ATOM 784 N N . ASN A 1 104 ? -4.904 17.429 10.559 1.00 71.88 104 ASN A N 1
ATOM 785 C CA . ASN A 1 104 ? -6.123 17.369 9.750 1.00 71.88 104 ASN A CA 1
ATOM 786 C C . ASN A 1 104 ? -7.262 16.586 10.425 1.00 71.88 104 ASN A C 1
ATOM 788 O O . ASN A 1 104 ? -8.369 16.529 9.891 1.00 71.88 104 ASN A O 1
ATOM 792 N N . ALA A 1 105 ? -7.016 15.980 11.591 1.00 66.25 105 ALA A N 1
ATOM 793 C CA . ALA A 1 105 ? -8.022 15.226 12.323 1.00 66.25 105 ALA A CA 1
ATOM 794 C C . ALA A 1 105 ? -9.187 16.148 12.743 1.00 66.25 105 ALA A C 1
ATOM 796 O O . ALA A 1 105 ? -8.964 17.123 13.469 1.00 66.25 105 ALA A O 1
ATOM 797 N N . PRO A 1 106 ? -10.438 15.851 12.338 1.00 58.06 106 PRO A N 1
ATOM 798 C CA . PRO A 1 106 ? -11.586 16.670 12.697 1.00 58.06 106 PRO A CA 1
ATOM 799 C C . PRO A 1 106 ? -11.790 16.658 14.216 1.00 58.06 106 PRO A C 1
ATOM 801 O O . PRO A 1 106 ? -12.122 15.640 14.820 1.00 58.06 106 PRO A O 1
ATOM 804 N N . GLY A 1 107 ? -11.606 17.821 14.842 1.00 57.53 107 GLY A N 1
ATOM 805 C CA . GLY A 1 107 ? -11.759 18.041 16.281 1.00 57.53 107 GLY A CA 1
ATOM 806 C C . GLY A 1 107 ? -13.211 18.089 16.770 1.00 57.53 107 GLY A C 1
ATOM 807 O O . GLY A 1 107 ? -13.519 18.867 17.672 1.00 57.53 107 GLY A O 1
ATOM 808 N N . SER A 1 108 ? -14.122 17.301 16.199 1.00 49.53 108 SER A N 1
ATOM 809 C CA . SER A 1 108 ? -15.526 17.305 16.617 1.00 49.53 108 SER A CA 1
ATOM 810 C C . SER A 1 108 ? -15.734 16.335 17.776 1.00 49.53 108 SER A C 1
ATOM 812 O O . SER A 1 108 ? -15.837 15.121 17.609 1.00 49.53 108 SER A O 1
ATOM 814 N N . ALA A 1 109 ? -15.781 16.888 18.988 1.00 53.84 109 ALA A N 1
ATOM 815 C CA . ALA A 1 109 ? -16.248 16.162 20.158 1.00 53.84 109 ALA A CA 1
ATOM 816 C C . ALA A 1 109 ? -17.730 15.783 19.966 1.00 53.84 109 ALA A C 1
ATOM 818 O O . ALA A 1 109 ? -18.531 16.659 19.634 1.00 53.84 109 ALA A O 1
ATOM 819 N N . PRO A 1 110 ? -18.121 14.522 20.210 1.00 52.00 110 PRO A N 1
ATOM 820 C CA . PRO A 1 110 ? -19.526 14.181 20.362 1.00 52.00 110 PRO A CA 1
ATOM 821 C C . PRO A 1 110 ? -20.119 14.998 21.518 1.00 52.00 110 PRO A C 1
ATOM 823 O O . PRO A 1 110 ? -19.466 15.168 22.556 1.00 52.00 110 PRO A O 1
ATOM 826 N N . SER A 1 111 ? -21.334 15.516 21.347 1.00 55.34 111 SER A N 1
ATOM 827 C CA . SER A 1 111 ? -22.050 16.203 22.428 1.00 55.34 111 SER A CA 1
ATOM 828 C C . SER A 1 111 ? -22.312 15.219 23.583 1.00 55.34 111 SER A C 1
ATOM 830 O O . SER A 1 111 ? -22.297 14.008 23.382 1.00 55.34 111 SER A O 1
ATOM 832 N N . GLY A 1 112 ? -22.508 15.696 24.817 1.00 56.19 112 GLY A N 1
ATOM 833 C CA . GLY A 1 112 ? -22.480 14.850 26.027 1.00 56.19 112 GLY A CA 1
ATOM 834 C C . GLY A 1 112 ? -23.360 13.584 26.004 1.00 56.19 112 GLY A C 1
ATOM 835 O O . GLY A 1 112 ? -22.983 12.587 26.619 1.00 56.19 112 GLY A O 1
ATOM 836 N N . GLY A 1 113 ? -24.475 13.581 25.260 1.00 58.28 113 GLY A N 1
ATOM 837 C CA . GLY A 1 113 ? -25.338 12.404 25.078 1.00 58.28 113 GLY A CA 1
ATOM 838 C C . GLY A 1 113 ? -24.700 11.274 24.260 1.00 58.28 113 GLY A C 1
ATOM 839 O O . GLY A 1 113 ? -24.923 10.098 24.541 1.00 58.28 113 GLY A O 1
ATOM 840 N N . ASP A 1 114 ? -23.821 11.607 23.319 1.00 68.75 114 ASP A N 1
ATOM 841 C CA . ASP A 1 114 ? -23.131 10.627 22.485 1.00 68.75 114 ASP A CA 1
ATOM 842 C C . ASP A 1 114 ? -22.072 9.857 23.287 1.00 68.75 114 ASP A C 1
ATOM 844 O O . ASP A 1 114 ? -21.826 8.682 23.028 1.00 68.75 114 ASP A O 1
ATOM 848 N N . ARG A 1 115 ? -21.456 10.469 24.310 1.00 75.88 115 ARG A N 1
ATOM 849 C CA . ARG A 1 115 ? -20.346 9.851 25.058 1.00 75.88 115 ARG A CA 1
ATOM 850 C C . ARG A 1 115 ? -20.750 8.562 25.771 1.00 75.88 115 ARG A C 1
ATOM 852 O O . ARG A 1 115 ? -20.026 7.573 25.678 1.00 75.88 115 ARG A O 1
ATOM 859 N N . ALA A 1 116 ? -21.883 8.561 26.472 1.00 84.69 116 ALA A N 1
ATOM 860 C CA . ALA A 1 116 ? -22.336 7.392 27.227 1.00 84.69 116 ALA A CA 1
ATOM 861 C C . ALA A 1 116 ? -22.620 6.205 26.294 1.00 84.69 116 ALA A C 1
ATOM 863 O O . ALA A 1 116 ? -22.164 5.089 26.546 1.00 84.69 116 ALA A O 1
ATOM 864 N N . PHE A 1 117 ? -23.293 6.469 25.172 1.00 84.94 117 PHE A N 1
ATOM 865 C CA . PHE A 1 117 ? -23.534 5.470 24.136 1.00 84.94 117 PHE A CA 1
ATOM 866 C C . PHE A 1 117 ? -22.223 4.928 23.550 1.00 84.94 117 PHE A C 1
ATOM 868 O O . PHE A 1 117 ? -22.044 3.712 23.439 1.00 84.94 117 PHE A O 1
ATOM 875 N N . GLN A 1 118 ? -21.265 5.809 23.238 1.00 84.62 118 GLN A N 1
ATOM 876 C CA . GLN A 1 118 ? -19.959 5.374 22.745 1.00 84.62 118 GLN A CA 1
ATOM 877 C C . GLN A 1 118 ? -19.215 4.525 23.786 1.00 84.62 118 GLN A C 1
ATOM 879 O O . GLN A 1 118 ? -18.654 3.495 23.420 1.00 84.62 118 GLN A O 1
ATOM 884 N N . ASN A 1 119 ? -19.243 4.881 25.072 1.00 86.81 119 ASN A N 1
ATOM 885 C CA . ASN A 1 119 ? -18.600 4.101 26.132 1.00 86.81 119 ASN A CA 1
ATOM 886 C C . ASN A 1 119 ? -19.177 2.683 26.226 1.00 86.81 119 ASN A C 1
ATOM 888 O O . ASN A 1 119 ? -18.415 1.719 26.214 1.00 86.81 119 ASN A O 1
ATOM 892 N N . VAL A 1 120 ? -20.508 2.542 26.246 1.00 90.19 120 VAL A N 1
ATOM 893 C CA . VAL A 1 120 ? -21.170 1.225 26.297 1.00 90.19 120 VAL A CA 1
ATOM 894 C C . VAL A 1 120 ? -20.777 0.369 25.093 1.00 90.19 120 VAL A C 1
ATOM 896 O O . VAL A 1 120 ? -20.398 -0.787 25.265 1.00 90.19 120 VAL A O 1
ATOM 899 N N . LYS A 1 121 ? -20.776 0.945 23.884 1.00 87.94 121 LYS A N 1
ATOM 900 C CA . LYS A 1 121 ? -20.361 0.241 22.663 1.00 87.94 121 LYS A CA 1
ATOM 901 C C . LYS A 1 121 ? -18.915 -0.265 22.743 1.00 87.94 121 LYS A C 1
ATOM 903 O O . LYS A 1 121 ? -18.650 -1.414 22.411 1.00 87.94 121 LYS A O 1
ATOM 908 N N . HIS A 1 122 ? -17.978 0.570 23.192 1.00 87.69 122 HIS A N 1
ATOM 909 C CA . HIS A 1 122 ? -16.564 0.187 23.273 1.00 87.69 122 HIS A CA 1
ATOM 910 C C . HIS A 1 122 ? -16.291 -0.828 24.391 1.00 87.69 122 HIS A C 1
ATOM 912 O O . HIS A 1 122 ? -15.449 -1.703 24.208 1.00 87.69 122 HIS A O 1
ATOM 918 N N . ARG A 1 123 ? -17.021 -0.754 25.512 1.00 87.75 123 ARG A N 1
ATOM 919 C CA . ARG A 1 123 ? -16.964 -1.762 26.585 1.00 87.75 123 ARG A CA 1
ATOM 920 C C . ARG A 1 123 ? -17.507 -3.109 26.116 1.00 87.75 123 ARG A C 1
ATOM 922 O O . ARG A 1 123 ? -16.874 -4.126 26.363 1.00 87.75 123 ARG A O 1
ATOM 929 N N . ALA A 1 124 ? -18.622 -3.117 25.383 1.00 92.38 124 ALA A N 1
ATOM 930 C CA . ALA A 1 124 ? -19.192 -4.339 24.811 1.00 92.38 124 ALA A CA 1
ATOM 931 C C . ALA A 1 124 ? -18.249 -5.021 23.801 1.00 92.38 124 ALA A C 1
ATOM 933 O O . ALA A 1 124 ? -18.243 -6.242 23.691 1.00 92.38 124 ALA A O 1
ATOM 934 N N . LEU A 1 125 ? -17.432 -4.233 23.094 1.00 92.75 125 LEU A N 1
ATOM 935 C CA . LEU A 1 125 ? -16.384 -4.722 22.192 1.00 92.75 125 LEU A CA 1
ATOM 936 C C . LEU A 1 125 ? -15.048 -5.014 22.902 1.00 92.75 125 LEU A C 1
ATOM 938 O O . LEU A 1 125 ? -14.081 -5.362 22.231 1.00 92.75 125 LEU A O 1
ATOM 942 N N . PHE A 1 126 ? -14.970 -4.856 24.229 1.00 88.88 126 PHE A N 1
ATOM 943 C CA . PHE A 1 126 ? -13.752 -5.024 25.036 1.00 88.88 126 PHE A CA 1
ATOM 944 C C . PHE A 1 126 ? -12.563 -4.150 24.600 1.00 88.88 126 PHE A C 1
ATOM 946 O O . PHE A 1 126 ? -11.409 -4.461 24.885 1.00 88.88 126 PHE A O 1
ATOM 953 N N . LEU A 1 127 ? -12.831 -3.025 23.935 1.00 83.12 127 LEU A N 1
ATOM 954 C CA . LEU A 1 127 ? -11.800 -2.075 23.503 1.00 83.12 127 LEU A CA 1
ATOM 955 C C . LEU A 1 127 ? -11.303 -1.197 24.664 1.00 83.12 127 LEU A C 1
ATOM 957 O O . LEU A 1 127 ? -10.215 -0.632 24.591 1.00 83.12 127 LEU A O 1
ATOM 961 N N . ILE A 1 128 ? -12.111 -1.065 25.721 1.00 83.06 128 ILE A N 1
ATOM 962 C CA . ILE A 1 128 ? -11.833 -0.291 26.938 1.00 83.06 128 ILE A CA 1
ATOM 963 C C . ILE A 1 128 ? -12.372 -1.037 28.170 1.00 83.06 128 ILE A C 1
ATOM 965 O O . ILE A 1 128 ? -13.327 -1.806 28.061 1.00 83.06 128 ILE A O 1
ATOM 969 N N . GLY A 1 129 ? -11.787 -0.787 29.347 1.00 85.50 129 GLY A N 1
ATOM 970 C CA . GLY A 1 129 ? -12.250 -1.360 30.619 1.00 85.50 129 GLY A CA 1
ATOM 971 C C . GLY A 1 129 ? -13.558 -0.748 31.147 1.00 85.50 129 GLY A C 1
ATOM 972 O O . GLY A 1 129 ? -14.072 0.225 30.599 1.00 85.50 129 GLY A O 1
ATOM 973 N N . ASP A 1 130 ? -14.078 -1.290 32.252 1.00 78.50 130 ASP A N 1
ATOM 974 C CA . ASP A 1 130 ? -15.375 -0.909 32.847 1.00 78.50 130 ASP A CA 1
ATOM 975 C C . ASP A 1 130 ? -15.430 0.555 33.339 1.00 78.50 130 ASP A C 1
ATOM 977 O O . ASP A 1 130 ? -16.438 1.244 33.194 1.00 78.50 130 ASP A O 1
ATOM 981 N N . GLY A 1 131 ? -14.303 1.085 33.821 1.00 79.50 131 GLY A N 1
ATOM 982 C CA . GLY A 1 131 ? -14.124 2.516 34.113 1.00 79.50 131 GLY A CA 1
ATOM 983 C C . GLY A 1 131 ? -13.603 3.336 32.929 1.00 79.50 131 GLY A C 1
ATOM 984 O O . GLY A 1 131 ? -13.354 4.528 33.070 1.00 79.50 131 GLY A O 1
ATOM 985 N N . GLY A 1 132 ? -13.393 2.701 31.775 1.00 73.00 132 GLY A N 1
ATOM 986 C CA . GLY A 1 132 ? -12.811 3.324 30.598 1.00 73.00 132 GLY A CA 1
ATOM 987 C C . GLY A 1 132 ? -13.813 4.205 29.866 1.00 73.00 132 GLY A C 1
ATOM 988 O O . GLY A 1 132 ? -14.994 3.858 29.724 1.00 73.00 132 GLY A O 1
ATOM 989 N N . ASP A 1 133 ? -13.317 5.325 29.357 1.00 78.19 133 ASP A N 1
ATOM 990 C CA . ASP A 1 133 ? -14.019 6.141 28.379 1.00 78.19 133 ASP A CA 1
ATOM 991 C C . ASP A 1 133 ? -13.638 5.698 26.970 1.00 78.19 133 ASP A C 1
ATOM 993 O O . ASP A 1 133 ? -12.477 5.410 26.675 1.00 78.19 133 ASP A O 1
ATOM 997 N N . SER A 1 134 ? -14.630 5.654 26.081 1.00 72.81 134 SER A N 1
ATOM 998 C CA . SER A 1 134 ? -14.394 5.524 24.647 1.00 72.81 134 SER A CA 1
ATOM 999 C C . SER A 1 134 ? -13.402 6.600 24.225 1.00 72.81 134 SER A C 1
ATOM 1001 O O . SER A 1 134 ? -13.491 7.725 24.736 1.00 72.81 134 SER A O 1
ATOM 1003 N N . PRO A 1 135 ? -12.463 6.303 23.311 1.00 62.31 135 PRO A N 1
ATOM 1004 C CA . PRO A 1 135 ? -11.578 7.325 22.789 1.00 62.31 135 PRO A CA 1
ATOM 1005 C C . PRO A 1 135 ? -12.428 8.518 22.353 1.00 62.31 135 PRO A C 1
ATOM 1007 O O . PRO A 1 135 ? -13.311 8.410 21.500 1.00 62.31 135 PRO A O 1
ATOM 1010 N N . ARG A 1 136 ? -12.202 9.682 22.978 1.00 56.00 136 ARG A N 1
ATOM 1011 C CA . ARG A 1 136 ? -12.575 10.943 22.330 1.00 56.00 136 ARG A CA 1
ATOM 1012 C C . ARG A 1 136 ? -11.889 10.875 20.963 1.00 56.00 136 ARG A C 1
ATOM 1014 O O . ARG A 1 136 ? -10.771 10.368 20.897 1.00 56.00 136 ARG A O 1
ATOM 1021 N N . TRP A 1 137 ? -12.475 11.407 19.898 1.00 49.38 137 TRP A N 1
ATOM 1022 C CA . TRP A 1 137 ? -11.742 11.622 18.639 1.00 49.38 137 TRP A CA 1
ATOM 1023 C C . TRP A 1 137 ? -10.632 12.697 18.789 1.00 49.38 137 TRP A C 1
ATOM 1025 O O . TRP A 1 137 ? -10.413 13.546 17.942 1.00 49.38 137 TRP A O 1
ATOM 1035 N N . THR A 1 138 ? -9.907 12.667 19.906 1.00 47.44 138 THR A N 1
ATOM 1036 C CA . THR A 1 138 ? -8.624 13.296 20.171 1.00 47.44 138 THR A CA 1
ATOM 1037 C C . THR A 1 138 ? -7.713 12.226 20.766 1.00 47.44 138 THR A C 1
ATOM 1039 O O . THR A 1 138 ? -7.871 11.885 21.935 1.00 47.44 138 THR A O 1
ATOM 1042 N N . ARG A 1 139 ? -6.777 11.765 19.926 1.00 45.22 139 ARG A N 1
ATOM 1043 C CA . ARG A 1 139 ? -5.557 10.970 20.176 1.00 45.22 139 ARG A CA 1
ATOM 1044 C C . ARG A 1 139 ? -5.689 9.640 20.959 1.00 45.22 139 ARG A C 1
ATOM 1046 O O . ARG A 1 139 ? -6.201 9.622 22.072 1.00 45.22 139 ARG A O 1
ATOM 1053 N N . PRO A 1 140 ? -5.109 8.530 20.455 1.00 41.41 140 PRO A N 1
ATOM 1054 C CA . PRO A 1 140 ? -4.880 7.339 21.260 1.00 41.41 140 PRO A CA 1
ATOM 1055 C C . PRO A 1 140 ? -3.651 7.563 22.152 1.00 41.41 140 PRO A C 1
ATOM 1057 O O . PRO A 1 140 ? -2.517 7.458 21.697 1.00 41.41 140 PRO A O 1
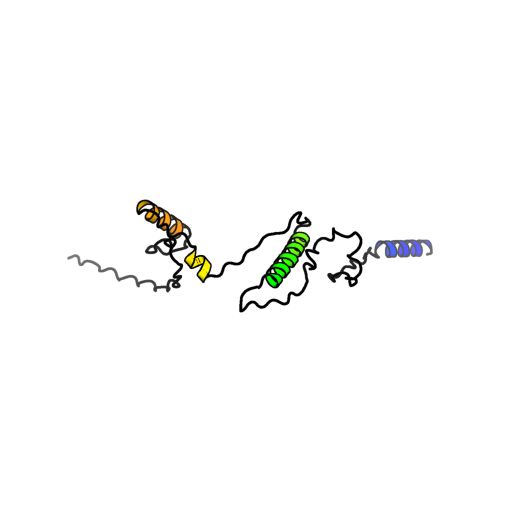ATOM 1060 N N . THR A 1 141 ? -3.855 7.843 23.436 1.00 39.78 141 THR A N 1
ATOM 1061 C CA . THR A 1 141 ? -2.902 7.391 24.456 1.00 39.78 141 THR A CA 1
ATOM 1062 C C . THR A 1 141 ? -3.333 5.988 24.852 1.00 39.78 141 THR A C 1
ATOM 1064 O O . THR A 1 141 ? -4.035 5.796 25.843 1.00 39.78 141 THR A O 1
ATOM 1067 N N . THR A 1 142 ? -2.982 4.995 24.038 1.00 43.78 142 THR A N 1
ATOM 1068 C CA . THR A 1 142 ? -3.005 3.594 24.467 1.00 43.78 142 THR A CA 1
ATOM 1069 C C . THR A 1 142 ? -1.918 3.425 25.520 1.00 43.78 142 THR A C 1
ATOM 1071 O O . THR A 1 142 ? -0.800 3.014 25.230 1.00 43.78 142 THR A O 1
ATOM 1074 N N . THR A 1 143 ? -2.235 3.786 26.759 1.00 49.06 143 THR A N 1
ATOM 1075 C CA . THR A 1 143 ? -1.532 3.236 27.912 1.00 49.06 143 THR A CA 1
ATOM 1076 C C . THR A 1 143 ? -1.981 1.780 28.003 1.00 49.06 143 THR A C 1
ATOM 1078 O O . THR A 1 143 ? -3.190 1.553 28.102 1.00 49.06 143 THR A O 1
ATOM 1081 N N . PRO A 1 144 ? -1.084 0.781 27.930 1.00 44.16 144 PRO A N 1
ATOM 1082 C CA . PRO A 1 144 ? -1.485 -0.596 28.170 1.00 44.16 144 PRO A CA 1
ATOM 1083 C C . PRO A 1 144 ? -2.098 -0.653 29.569 1.00 44.16 144 PRO A C 1
ATOM 1085 O O . PRO A 1 144 ? -1.443 -0.302 30.553 1.00 44.16 144 PRO A O 1
ATOM 1088 N N . ALA A 1 145 ? -3.380 -1.017 29.644 1.00 46.34 145 ALA A N 1
ATOM 1089 C CA . ALA A 1 145 ? -4.066 -1.220 30.906 1.00 46.34 145 ALA A CA 1
ATOM 1090 C C . ALA A 1 145 ? -3.293 -2.293 31.677 1.00 46.34 145 ALA A C 1
ATOM 1092 O O . ALA A 1 145 ? -3.267 -3.468 31.313 1.00 46.34 145 ALA A O 1
ATOM 1093 N N . ARG A 1 146 ? -2.582 -1.835 32.704 1.00 41.94 146 ARG A N 1
ATOM 1094 C CA . ARG A 1 146 ? -1.846 -2.650 33.654 1.00 41.94 146 ARG A CA 1
ATOM 1095 C C . ARG A 1 146 ? -2.837 -3.601 34.316 1.00 41.94 146 ARG A C 1
ATOM 1097 O O . ARG A 1 146 ? -3.853 -3.157 34.841 1.00 41.94 146 ARG A O 1
ATOM 1104 N N . THR A 1 147 ? -2.538 -4.894 34.294 1.00 44.47 147 THR A N 1
ATOM 1105 C CA . THR A 1 147 ? -3.246 -5.905 35.080 1.00 44.47 147 THR A CA 1
ATOM 1106 C C . THR A 1 147 ? -3.134 -5.536 36.557 1.00 44.47 147 THR A C 1
ATOM 1108 O O . THR A 1 147 ? -2.080 -5.726 37.164 1.00 44.47 147 THR A O 1
ATOM 1111 N N . GLU A 1 148 ? -4.189 -4.968 37.135 1.00 38.81 148 GLU A N 1
ATOM 1112 C CA . GLU A 1 148 ? -4.286 -4.799 38.580 1.00 38.81 148 GLU A CA 1
ATOM 1113 C C . GLU A 1 148 ? -4.891 -6.064 39.188 1.00 38.81 148 GLU A C 1
ATOM 1115 O O . GLU A 1 148 ? -5.966 -6.540 38.826 1.00 38.81 148 GLU A O 1
ATOM 1120 N N . SER A 1 149 ? -4.085 -6.655 40.058 1.00 40.03 149 SER A N 1
ATOM 1121 C CA . SER A 1 149 ? -4.236 -7.934 40.726 1.00 40.03 149 SER A CA 1
ATOM 1122 C C . SER A 1 149 ? -5.569 -8.072 41.468 1.00 40.03 149 SER A C 1
ATOM 1124 O O . SER A 1 149 ? -6.003 -7.173 42.186 1.00 40.03 149 SER A O 1
ATOM 1126 N N . TYR A 1 150 ? -6.180 -9.249 41.338 1.00 45.56 150 TYR A N 1
ATOM 1127 C CA . TYR A 1 150 ? -7.389 -9.678 42.038 1.00 45.56 150 TYR A CA 1
ATOM 1128 C C . TYR A 1 150 ? -7.260 -9.507 43.565 1.00 45.56 150 TYR A C 1
ATOM 1130 O O . TYR A 1 150 ? -6.324 -10.014 44.185 1.00 45.56 150 TYR A O 1
ATOM 1138 N N . SER A 1 151 ? -8.211 -8.784 44.162 1.00 46.28 151 SER A N 1
ATOM 1139 C CA . SER A 1 151 ? -8.306 -8.542 45.604 1.00 46.28 151 SER A CA 1
ATOM 1140 C C . SER A 1 151 ? -8.730 -9.812 46.353 1.00 46.28 151 SER A C 1
ATOM 1142 O O . SER A 1 151 ? -9.674 -10.500 45.963 1.00 46.28 151 SER A O 1
ATOM 1144 N N . SER A 1 152 ? -8.020 -10.120 47.439 1.00 46.97 152 SER A N 1
ATOM 1145 C CA . SER A 1 152 ? -8.252 -11.267 48.320 1.00 46.97 152 SER A CA 1
ATOM 1146 C C . SER A 1 152 ? -9.654 -11.252 48.951 1.00 46.97 152 SER A C 1
ATOM 1148 O O . SER A 1 152 ? -10.093 -10.205 49.436 1.00 46.97 152 SER A O 1
ATOM 1150 N N . PRO A 1 153 ? -10.357 -12.397 49.045 1.00 45.28 153 PRO A N 1
ATOM 1151 C CA . PRO A 1 153 ? -11.624 -12.465 49.762 1.00 45.28 153 PRO A CA 1
ATOM 1152 C C . PRO A 1 153 ? -11.400 -12.202 51.259 1.00 45.28 153 PRO A C 1
ATOM 1154 O O . PRO A 1 153 ? -10.609 -12.876 51.920 1.00 45.28 153 PRO A O 1
ATOM 1157 N N . THR A 1 154 ? -12.108 -11.216 51.808 1.00 55.81 154 THR A N 1
ATOM 1158 C CA . THR A 1 154 ? -12.132 -10.930 53.249 1.00 55.81 154 THR A CA 1
ATOM 1159 C C . THR A 1 154 ? -12.810 -12.075 54.018 1.00 55.81 154 THR A C 1
ATOM 1161 O O . THR A 1 154 ? -13.812 -12.627 53.552 1.00 55.81 154 THR A O 1
ATOM 1164 N N . PRO A 1 155 ? -12.324 -12.447 55.219 1.00 53.56 155 PRO A N 1
ATOM 1165 C CA . PRO A 1 155 ? -12.966 -13.477 56.026 1.00 53.56 155 PRO A CA 1
ATOM 1166 C C . PRO A 1 155 ? -14.297 -12.967 56.594 1.00 53.56 155 PRO A C 1
ATOM 1168 O O . PRO A 1 155 ? -14.393 -11.859 57.128 1.00 53.56 155 PRO A O 1
ATOM 1171 N N . LYS A 1 156 ? -15.345 -13.797 56.504 1.00 50.66 156 LYS A N 1
ATOM 1172 C CA . LYS A 1 156 ? -16.660 -13.498 57.082 1.00 50.66 156 LYS A CA 1
ATOM 1173 C C . LYS A 1 156 ? -16.549 -13.340 58.600 1.00 50.66 156 LYS A C 1
ATOM 1175 O O . LYS A 1 156 ? -16.338 -14.313 59.321 1.00 50.66 156 LYS A O 1
ATOM 1180 N N . ARG A 1 157 ? -16.778 -12.120 59.090 1.00 49.84 157 ARG A N 1
ATOM 1181 C CA . ARG A 1 157 ? -17.039 -11.835 60.505 1.00 49.84 157 ARG A CA 1
ATOM 1182 C C . ARG A 1 157 ? -18.347 -12.528 60.903 1.00 49.84 157 ARG A C 1
ATOM 1184 O O . ARG A 1 157 ? -19.423 -12.079 60.513 1.00 49.84 157 ARG A O 1
ATOM 1191 N N . ARG A 1 158 ? -18.271 -13.638 61.646 1.00 58.47 158 ARG A N 1
ATOM 1192 C CA . ARG A 1 158 ? -19.449 -14.209 62.313 1.00 58.47 158 ARG A CA 1
ATOM 1193 C C . ARG A 1 158 ? -19.847 -13.264 63.445 1.00 58.47 158 ARG A C 1
ATOM 1195 O O . ARG A 1 158 ? -19.040 -12.956 64.316 1.00 58.47 158 ARG A O 1
ATOM 1202 N N . VAL A 1 159 ? -21.075 -12.768 63.376 1.00 57.53 159 VAL A N 1
ATOM 1203 C CA . VAL A 1 159 ? -21.717 -11.998 64.440 1.00 57.53 159 VAL A CA 1
ATOM 1204 C C . VAL A 1 159 ? -21.970 -12.941 65.615 1.00 57.53 159 VAL A C 1
ATOM 1206 O O . VAL A 1 159 ? -22.552 -14.011 65.439 1.00 57.53 159 VAL A O 1
ATOM 1209 N N . SER A 1 160 ? -21.487 -12.547 66.792 1.00 52.59 160 SER A N 1
ATOM 1210 C CA . SER A 1 160 ? -21.740 -13.222 68.061 1.00 52.59 160 SER A CA 1
ATOM 1211 C C . SER A 1 160 ? -23.233 -13.177 68.382 1.00 52.59 160 SER A C 1
ATOM 1213 O O . SER A 1 160 ? -23.839 -12.107 68.382 1.00 52.59 160 SER A O 1
ATOM 1215 N N . THR A 1 161 ? -23.821 -14.337 68.651 1.00 61.31 161 THR A N 1
ATOM 1216 C CA . THR A 1 161 ? -25.111 -14.467 69.331 1.00 61.31 161 THR A CA 1
ATOM 1217 C C . THR A 1 161 ? -24.848 -15.252 70.603 1.00 61.31 161 THR A C 1
ATOM 1219 O O . THR A 1 161 ? -24.671 -16.466 70.533 1.00 61.31 161 THR A O 1
ATOM 1222 N N . ARG A 1 162 ? -24.743 -14.555 71.736 1.00 48.47 162 ARG A N 1
ATOM 1223 C CA . ARG A 1 162 ? -25.594 -14.705 72.927 1.00 48.47 162 ARG A CA 1
ATOM 1224 C C . ARG A 1 162 ? -25.071 -13.828 74.060 1.00 48.47 162 ARG A C 1
ATOM 1226 O O . ARG A 1 162 ? -23.834 -13.747 74.204 1.00 48.47 162 ARG A O 1
#

Foldseek 3Di:
DVVVVVVVVVVVVVVPDPPPPPPDPPDDPPCPPPPPPDPPDDQQQFPNDGLPDDADADPPVHGDPVSVQRVQRSVQSVVCVVPVDHDPDGDDDDDDDPVRCLVPQPQDFDDPVVFVVQQVVCVVVVVADPPDTRDGSHDDPCPPPDPDDDDDDDDDDDDDDD

Secondary structure (DSSP, 8-state):
-HHHHHHHHHHHHHHS---------SPPPS-TTSTTSS----TTEETTEETTPPP---SSS---HHHHHHHHHHHHHHHHHHHT---SSPPP-----HHHHHHHS---PPPHHHHHHHHHHHHHTTSS-TTPPPPPSS---------PPPPPPPP--PPP--

Sequence (162 aa):
MRSLRLLALLALVLLAGCAAPTGSVDAPPDDSSNLSDGQRDVQGWENGHWYNDSLSVDPDDGPNGSELDAVVARSMARVERVRGVEFENDVNVTVVTRSEYERNAPGSAPSGGDRAFQNVKHRALFLIGDGGDSPRWTRPTTTPARTESYSSPTPKRRVSTR